Protein AF-F3Y860-F1 (afdb_monomer_lite)

Radius of gyration: 12.83 Å; chains: 1; bounding box: 31×29×31 Å

Secondary structure (DSSP, 8-state):
-EEEEE-SS-STT--TT---SS--EEEEE--TTS--TT--EEE--TTS-EEE-GGGGGGS-SS-EEEEETTTTEEEEEETTEEEEEEE-EEE---

Sequence (95 aa):
MPILDLDDSVGEFSSVGNCSLGTNFRLLLLDKNQNRQSFNAKLDSDIGEIYIKDYSKKYLDEEMLLMINPRLQSLQLSGPSGVLNSNLPIVDLRT

pLDDT: mean 90.37, std 10.92, range [51.22, 97.38]

InterPro domains:
  IPR000361 Core domain, A-type assembly protein ATAP [PF01521] (3-92)
  IPR035903 HesB-like domain superfamily [G3DSA:2.60.300.12] (1-95)
  IPR035903 HesB-like domain superfamily [SSF89360] (3-93)

Foldseek 3Di:
DKEWEFQDQDDDPHDPPPPPPDRAIAIEDEDPPDDDVQQPDWDQDPVGIYTYRPVCCVLDDNDWDWDQPPVVRATWIADPVGTSHGGHYYHYPYD

Organism: Melissococcus plutonius (strain ATCC 35311 / DSM 29964 / CIP 104052 / LMG 20360 / NCIMB 702443) (NCBI:txid940190)

Structure (mmCIF, N/CA/C/O backbone):
data_AF-F3Y860-F1
#
_entry.id   AF-F3Y860-F1
#
loop_
_atom_site.group_PDB
_atom_site.id
_atom_site.type_symbol
_atom_site.label_atom_id
_atom_site.label_alt_id
_atom_site.label_comp_id
_atom_site.label_asym_id
_atom_site.label_entity_id
_atom_site.label_seq_id
_atom_site.pdbx_PDB_ins_code
_atom_site.Cartn_x
_atom_site.Cartn_y
_atom_site.Cartn_z
_atom_site.occupancy
_atom_site.B_iso_or_equiv
_atom_site.auth_seq_id
_atom_site.auth_comp_id
_atom_site.auth_asym_id
_atom_site.auth_atom_id
_atom_site.pdbx_PDB_model_num
ATOM 1 N N . MET A 1 1 ? -12.176 -2.771 1.683 1.00 91.56 1 MET A N 1
ATOM 2 C CA . MET A 1 1 ? -11.509 -1.547 1.207 1.00 91.56 1 MET A CA 1
ATOM 3 C C . MET A 1 1 ? -10.016 -1.817 1.208 1.00 91.56 1 MET A C 1
ATOM 5 O O . MET A 1 1 ? -9.528 -2.265 2.241 1.00 91.56 1 MET A O 1
ATOM 9 N N . PRO A 1 2 ? -9.335 -1.640 0.067 1.00 94.69 2 PRO A N 1
ATOM 10 C CA . PRO A 1 2 ? -7.918 -1.952 -0.065 1.00 94.69 2 PRO A CA 1
ATOM 11 C C . PRO A 1 2 ? -7.023 -0.830 0.479 1.00 94.69 2 PRO A C 1
ATOM 13 O O . PRO A 1 2 ? -7.310 0.357 0.299 1.00 94.69 2 PRO A O 1
ATOM 16 N N . ILE A 1 3 ? -5.920 -1.220 1.114 1.00 96.31 3 ILE A N 1
ATOM 17 C CA . ILE A 1 3 ? -4.855 -0.326 1.576 1.00 96.31 3 ILE A CA 1
ATOM 18 C C . ILE A 1 3 ? -3.511 -0.895 1.134 1.00 96.31 3 ILE A C 1
ATOM 20 O O . ILE A 1 3 ? -3.229 -2.060 1.407 1.00 96.31 3 ILE A O 1
ATOM 24 N N . LEU A 1 4 ? -2.677 -0.079 0.493 1.00 96.69 4 LEU A N 1
ATOM 25 C CA . LEU A 1 4 ? -1.279 -0.413 0.237 1.00 96.69 4 LEU A CA 1
ATOM 26 C C . LEU A 1 4 ? -0.443 0.139 1.397 1.00 96.69 4 LEU A C 1
ATOM 28 O O . LEU A 1 4 ? -0.168 1.335 1.488 1.00 96.69 4 LEU A O 1
ATOM 32 N N . ASP A 1 5 ? -0.100 -0.746 2.325 1.00 95.44 5 ASP A N 1
ATOM 33 C CA . ASP A 1 5 ? 0.605 -0.411 3.555 1.00 95.44 5 ASP A CA 1
ATOM 34 C C . ASP A 1 5 ? 2.103 -0.678 3.416 1.00 95.44 5 ASP A C 1
ATOM 36 O O . ASP A 1 5 ? 2.509 -1.745 2.958 1.00 95.44 5 ASP A O 1
ATOM 40 N N . LEU A 1 6 ? 2.911 0.287 3.847 1.00 94.12 6 LEU A N 1
ATOM 41 C CA . LEU A 1 6 ? 4.342 0.113 4.063 1.00 94.12 6 LEU A CA 1
ATOM 42 C C . LEU A 1 6 ? 4.537 -0.464 5.470 1.00 94.12 6 LEU A C 1
ATOM 44 O O . LEU A 1 6 ? 4.286 0.235 6.444 1.00 94.12 6 LEU A O 1
ATOM 48 N N . ASP A 1 7 ? 4.981 -1.709 5.605 1.00 91.25 7 ASP A N 1
ATOM 49 C CA . ASP A 1 7 ? 5.125 -2.368 6.910 1.00 91.25 7 ASP A CA 1
ATOM 50 C C . ASP A 1 7 ? 6.387 -1.884 7.650 1.00 91.25 7 ASP A C 1
ATOM 52 O O . ASP A 1 7 ? 7.434 -2.529 7.628 1.00 91.25 7 ASP A O 1
ATOM 56 N 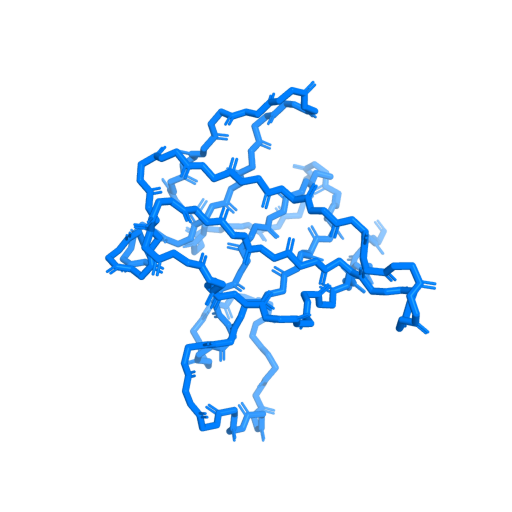N . ASP A 1 8 ? 6.295 -0.707 8.276 1.00 88.06 8 ASP A N 1
ATOM 57 C CA . ASP A 1 8 ? 7.414 0.040 8.870 1.00 88.06 8 ASP A CA 1
ATOM 58 C C . ASP A 1 8 ? 7.245 0.363 10.363 1.00 88.06 8 ASP A C 1
ATOM 60 O O . ASP A 1 8 ? 7.867 1.292 10.875 1.00 88.06 8 ASP A O 1
ATOM 64 N N . SER A 1 9 ? 6.429 -0.402 11.093 1.00 85.81 9 SER A N 1
ATOM 65 C CA . SER A 1 9 ? 6.144 -0.147 12.518 1.00 85.81 9 SER A CA 1
ATOM 66 C C . SER A 1 9 ? 5.290 1.105 12.808 1.00 85.81 9 SER A C 1
ATOM 68 O O . SER A 1 9 ? 5.137 1.469 13.975 1.00 85.81 9 SER A O 1
ATOM 70 N N . VAL A 1 10 ? 4.702 1.754 11.790 1.00 88.12 10 VAL A N 1
ATOM 71 C CA . VAL A 1 10 ? 3.879 2.970 11.944 1.00 88.12 10 VAL A CA 1
ATOM 72 C C . VAL A 1 10 ? 2.427 2.745 11.511 1.00 88.12 10 VAL A C 1
ATOM 74 O O . VAL A 1 10 ? 2.149 2.293 10.398 1.00 88.12 10 VAL A O 1
ATOM 77 N N . GLY A 1 11 ? 1.494 3.156 12.374 1.00 89.62 11 GLY A N 1
ATOM 78 C CA . GLY A 1 11 ? 0.052 3.169 12.113 1.00 89.62 11 GLY A CA 1
ATOM 79 C C . GLY A 1 11 ? -0.727 2.064 12.827 1.00 89.62 11 GLY A C 1
ATOM 80 O O . GLY A 1 11 ? -0.159 1.218 13.515 1.00 89.62 11 GLY A O 1
ATOM 81 N N . GLU A 1 12 ? -2.053 2.085 12.681 1.00 90.62 12 GLU A N 1
ATOM 82 C CA . GLU A 1 12 ? -2.981 1.288 13.500 1.00 90.62 12 GLU A CA 1
ATOM 83 C C . GLU A 1 12 ? -2.930 -0.218 13.204 1.00 90.62 12 GLU A C 1
ATOM 85 O O . GLU A 1 12 ? -3.275 -1.022 14.066 1.00 90.62 12 GLU A O 1
ATOM 90 N N . PHE A 1 13 ? -2.490 -0.600 12.002 1.00 89.69 13 PHE A N 1
ATOM 91 C CA . PHE A 1 13 ? -2.387 -1.999 11.558 1.00 89.69 13 PHE A CA 1
ATOM 92 C C . PHE A 1 13 ? -0.958 -2.514 11.513 1.00 89.69 13 PHE A C 1
ATOM 94 O O . PHE A 1 13 ? -0.690 -3.577 10.954 1.00 89.69 13 PHE A O 1
ATOM 101 N N . SER A 1 14 ? -0.029 -1.759 12.089 1.00 80.88 14 SER A N 1
ATOM 102 C CA . SER A 1 14 ? 1.354 -2.169 12.088 1.00 80.88 14 SER A CA 1
ATOM 103 C C . SER A 1 14 ? 1.571 -3.390 12.983 1.00 80.88 14 SER A C 1
ATOM 105 O O . SER A 1 14 ? 1.246 -3.384 14.171 1.00 80.88 14 SER A O 1
ATOM 107 N N . SER A 1 15 ? 2.210 -4.423 12.436 1.00 67.56 15 SER A N 1
ATOM 108 C CA . SER A 1 15 ? 2.694 -5.565 13.210 1.00 67.56 15 SER A CA 1
ATOM 109 C C . SER A 1 15 ? 3.913 -5.153 14.032 1.00 67.56 15 S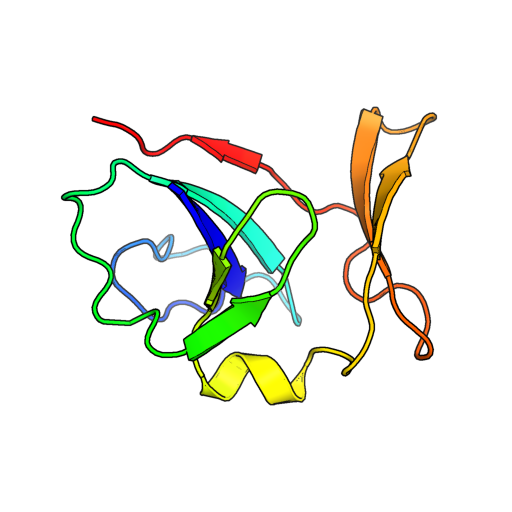ER A C 1
ATOM 111 O O . SER A 1 15 ? 5.035 -5.116 13.527 1.00 67.56 15 SER A O 1
ATOM 113 N N . VAL A 1 16 ? 3.701 -4.827 15.309 1.00 53.84 16 VAL A N 1
ATOM 114 C CA . VAL A 1 16 ? 4.789 -4.574 16.264 1.00 53.84 16 VAL A CA 1
ATOM 115 C C . VAL A 1 16 ? 5.706 -5.803 16.301 1.00 53.84 16 VAL A C 1
ATOM 117 O O . VAL A 1 16 ? 5.264 -6.898 16.641 1.00 53.84 16 VAL A O 1
ATOM 120 N N . GLY A 1 17 ? 6.980 -5.629 15.938 1.00 51.22 17 GLY A N 1
ATOM 121 C CA . GLY A 1 17 ? 7.998 -6.688 15.979 1.00 51.22 17 GLY A CA 1
ATOM 122 C C . GLY A 1 17 ? 8.377 -7.312 14.631 1.00 51.22 17 GLY A C 1
ATOM 123 O O . GLY A 1 17 ? 9.325 -8.096 14.596 1.00 51.22 17 GLY A O 1
ATOM 124 N N . ASN A 1 18 ? 7.723 -6.945 13.521 1.00 53.03 18 ASN A N 1
ATOM 125 C CA . ASN A 1 18 ? 8.192 -7.332 12.189 1.00 53.03 18 ASN A CA 1
ATOM 126 C C . ASN A 1 18 ? 9.249 -6.325 11.704 1.00 53.03 18 ASN A C 1
ATOM 128 O O . ASN A 1 18 ? 8.945 -5.374 10.988 1.00 53.03 18 ASN A O 1
ATOM 132 N N . CYS A 1 19 ? 10.506 -6.505 12.120 1.00 51.44 19 CYS A N 1
ATOM 133 C CA . CYS A 1 19 ? 11.642 -5.795 11.525 1.00 51.44 19 CYS A CA 1
ATOM 134 C C . CYS A 1 19 ? 11.891 -6.334 10.107 1.00 51.44 19 CYS A C 1
ATOM 136 O O . CYS A 1 19 ? 12.848 -7.072 9.868 1.00 51.44 19 CYS A O 1
ATOM 138 N N . SER A 1 20 ? 11.024 -5.981 9.159 1.00 54.84 20 SER A N 1
ATOM 139 C CA . SER A 1 20 ? 11.334 -6.152 7.743 1.00 54.84 20 SER A CA 1
ATOM 140 C C . SER A 1 20 ? 12.490 -5.204 7.410 1.00 54.84 20 SER A C 1
ATOM 142 O O . SER A 1 20 ? 12.334 -3.986 7.427 1.00 54.84 20 SER A O 1
ATOM 144 N N . LEU A 1 21 ? 13.684 -5.748 7.164 1.00 54.34 21 LEU A N 1
ATOM 145 C CA . LEU A 1 21 ? 14.816 -4.966 6.667 1.00 54.34 21 LEU A CA 1
ATOM 146 C C . LEU A 1 21 ? 14.509 -4.537 5.224 1.00 54.34 21 LEU A C 1
ATOM 148 O O . LEU A 1 21 ? 14.672 -5.327 4.299 1.00 54.34 21 LEU A O 1
ATOM 152 N N . GLY A 1 22 ? 14.052 -3.296 5.041 1.00 64.50 22 GLY A N 1
ATOM 153 C CA . GLY A 1 22 ? 13.813 -2.686 3.729 1.00 64.50 22 GLY A CA 1
ATOM 154 C C . GLY A 1 22 ? 12.399 -2.132 3.544 1.00 64.50 22 GLY A C 1
ATOM 155 O O . GLY A 1 22 ? 11.563 -2.188 4.440 1.00 64.50 22 GLY A O 1
ATOM 156 N N . THR A 1 23 ? 12.140 -1.579 2.359 1.00 80.19 23 THR A N 1
ATOM 157 C CA . THR A 1 23 ? 10.798 -1.157 1.944 1.00 80.19 23 THR A CA 1
ATOM 158 C C . THR A 1 23 ? 9.968 -2.404 1.648 1.00 80.19 23 THR A C 1
ATOM 160 O O . THR A 1 23 ? 10.188 -3.055 0.630 1.00 80.19 23 THR A O 1
ATOM 163 N N . ASN A 1 24 ? 9.048 -2.754 2.547 1.00 88.50 24 ASN A N 1
ATOM 164 C CA . ASN A 1 24 ? 8.175 -3.916 2.399 1.00 88.50 24 ASN A CA 1
ATOM 165 C C . ASN A 1 24 ? 6.716 -3.465 2.382 1.00 88.50 24 ASN A C 1
ATOM 167 O O . ASN A 1 24 ? 6.229 -2.890 3.355 1.00 88.50 24 ASN A O 1
ATOM 171 N N . PHE A 1 25 ? 6.030 -3.712 1.274 1.00 94.00 25 PHE A N 1
ATOM 172 C CA . PHE A 1 25 ? 4.623 -3.385 1.122 1.00 94.00 25 PHE A CA 1
ATOM 173 C C . PHE A 1 25 ? 3.734 -4.613 1.325 1.00 94.00 25 PHE A C 1
ATOM 175 O O . PHE A 1 25 ? 4.098 -5.744 0.998 1.00 94.00 25 PHE A O 1
ATOM 182 N N . ARG A 1 26 ? 2.511 -4.370 1.797 1.00 94.56 26 ARG A N 1
ATOM 183 C CA . ARG A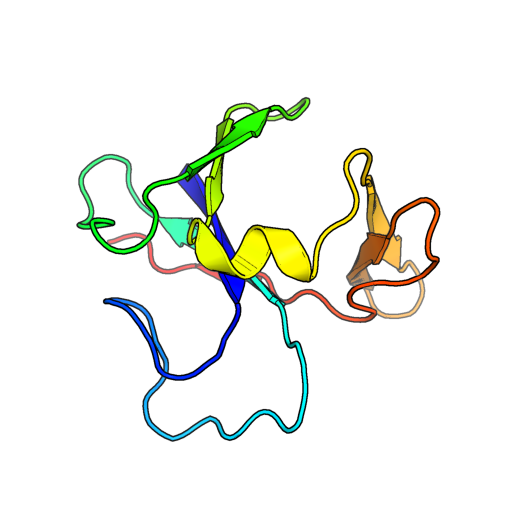 1 26 ? 1.424 -5.353 1.870 1.00 94.56 26 ARG A CA 1
ATOM 184 C C . ARG A 1 26 ? 0.098 -4.730 1.450 1.00 94.56 26 ARG A C 1
ATOM 186 O O . ARG A 1 26 ? -0.111 -3.530 1.610 1.00 94.56 26 ARG A O 1
ATOM 193 N N . LEU A 1 27 ? -0.804 -5.555 0.929 1.00 95.38 27 LEU A N 1
ATOM 194 C CA . LEU A 1 27 ? -2.166 -5.158 0.594 1.00 95.38 27 LEU A CA 1
ATOM 195 C C . LEU A 1 27 ? -3.107 -5.577 1.728 1.00 95.38 27 LEU A C 1
ATOM 197 O O . LEU A 1 27 ? -3.397 -6.762 1.892 1.00 95.38 27 LEU A O 1
ATOM 201 N N . LEU A 1 28 ? -3.588 -4.617 2.515 1.00 95.62 28 LEU A N 1
ATOM 202 C CA . LEU A 1 28 ? -4.562 -4.876 3.574 1.00 95.62 28 LEU A CA 1
ATOM 203 C C . LEU A 1 28 ? -5.985 -4.791 3.020 1.00 95.62 28 LEU A C 1
ATOM 205 O O . LEU A 1 28 ? -6.312 -3.889 2.244 1.00 95.62 28 LEU A O 1
ATOM 209 N N . LEU A 1 29 ? -6.852 -5.695 3.469 1.00 95.44 29 LEU A N 1
ATOM 210 C CA . LEU A 1 29 ? -8.290 -5.625 3.241 1.00 95.44 29 LEU A CA 1
ATOM 211 C C . LEU A 1 29 ? -8.987 -5.273 4.551 1.00 95.44 29 LEU A C 1
ATOM 213 O O . LEU A 1 29 ? -8.952 -6.050 5.500 1.00 95.44 29 LEU A O 1
ATOM 217 N N . LEU A 1 30 ? -9.629 -4.104 4.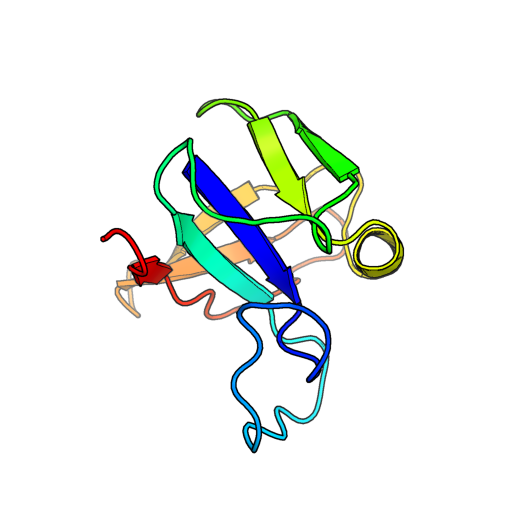571 1.00 95.00 30 LEU A N 1
ATOM 218 C CA . LEU A 1 30 ? -10.378 -3.586 5.717 1.00 95.00 30 LEU A CA 1
ATOM 219 C C . LEU A 1 30 ? -11.874 -3.457 5.417 1.00 95.00 30 LEU A C 1
ATOM 221 O O . LEU A 1 30 ? -12.275 -3.305 4.259 1.00 95.00 30 LEU A O 1
ATOM 225 N N . ASP A 1 31 ? -12.711 -3.406 6.443 1.00 95.25 31 ASP A N 1
ATOM 226 C CA . ASP A 1 31 ? -14.075 -2.902 6.318 1.00 95.25 31 ASP A CA 1
ATOM 227 C C . ASP A 1 31 ? -14.103 -1.388 6.155 1.00 95.25 31 ASP A C 1
ATOM 229 O O . ASP A 1 31 ? -13.206 -0.656 6.574 1.00 95.25 31 ASP A O 1
ATOM 233 N N . LYS A 1 32 ? -15.179 -0.888 5.540 1.00 91.25 32 LYS A N 1
ATOM 234 C CA . LYS A 1 32 ? -15.329 0.544 5.226 1.00 91.25 32 LYS A CA 1
ATOM 235 C C . LYS A 1 32 ? -15.292 1.445 6.469 1.00 91.25 32 LYS A C 1
ATOM 237 O O . LYS A 1 32 ? -14.911 2.608 6.359 1.00 91.25 32 LYS A O 1
ATOM 242 N N . ASN A 1 33 ? -15.684 0.904 7.624 1.00 92.25 33 ASN A N 1
ATOM 243 C CA . ASN A 1 33 ? -15.840 1.644 8.876 1.00 92.25 33 ASN A CA 1
ATOM 244 C C . ASN A 1 33 ? -14.663 1.457 9.849 1.00 92.25 33 ASN A C 1
ATOM 246 O O . ASN A 1 33 ? -14.677 2.054 10.923 1.00 92.25 33 ASN A O 1
ATOM 250 N N . GLN A 1 34 ? -13.657 0.644 9.505 1.00 93.75 34 GLN A N 1
ATOM 251 C CA . GLN A 1 34 ? -12.472 0.476 10.347 1.00 93.75 34 GLN A CA 1
ATOM 252 C C . GLN A 1 34 ? -11.614 1.755 10.361 1.00 93.75 34 GLN A C 1
ATOM 254 O O . GLN A 1 34 ? -11.576 2.520 9.388 1.00 93.75 34 GLN A O 1
ATOM 259 N N . ASN A 1 35 ? -10.938 2.003 11.490 1.00 92.38 35 ASN A N 1
ATOM 260 C CA . ASN A 1 35 ? -10.062 3.164 11.655 1.00 92.38 35 ASN A CA 1
ATOM 261 C C . ASN A 1 35 ? -8.871 3.078 10.690 1.00 92.38 35 ASN A C 1
ATOM 263 O O . ASN A 1 35 ? -8.214 2.050 10.626 1.00 92.38 35 ASN A O 1
ATOM 267 N N . ARG A 1 36 ? -8.580 4.162 9.968 1.00 92.69 36 ARG A N 1
ATOM 268 C CA . ARG A 1 36 ? -7.474 4.250 9.000 1.00 92.69 36 ARG A CA 1
ATOM 269 C C . ARG A 1 36 ? -6.755 5.596 9.042 1.00 92.69 36 ARG A C 1
ATOM 271 O O . ARG A 1 36 ? -6.275 6.053 8.011 1.00 92.69 36 ARG A O 1
ATOM 278 N N . GLN A 1 37 ? -6.759 6.283 10.184 1.00 95.06 37 GLN A N 1
ATOM 279 C CA . GLN A 1 37 ? -6.240 7.654 10.292 1.00 95.06 37 GLN A CA 1
ATOM 280 C C . GLN A 1 37 ? -4.812 7.806 9.749 1.00 95.06 37 GLN A C 1
ATOM 282 O O . GLN A 1 37 ? -4.507 8.832 9.143 1.00 95.06 37 GLN A O 1
ATOM 287 N N . SER A 1 38 ? -3.974 6.777 9.887 1.00 95.00 38 SER A N 1
ATOM 288 C CA . SER A 1 38 ? -2.612 6.779 9.343 1.00 95.00 38 SER A CA 1
ATOM 289 C C . SER A 1 38 ? -2.547 6.731 7.806 1.00 95.00 38 SER A C 1
ATOM 291 O O . SER A 1 38 ? -1.552 7.157 7.227 1.00 95.00 38 SER A O 1
ATOM 293 N N . PHE A 1 39 ? -3.601 6.267 7.127 1.00 96.31 39 PHE A N 1
ATOM 294 C CA . PHE A 1 39 ? -3.682 6.127 5.667 1.00 96.31 39 PHE A CA 1
ATOM 295 C C . PHE A 1 39 ? -4.407 7.323 5.044 1.00 96.31 39 PHE A C 1
ATOM 297 O O . PHE A 1 39 ? -5.570 7.260 4.636 1.00 96.31 39 PHE A O 1
ATOM 304 N N . ASN A 1 40 ? -3.706 8.450 5.042 1.00 95.38 40 ASN A N 1
ATOM 305 C CA . ASN A 1 40 ? -4.217 9.784 4.742 1.00 95.38 40 ASN A CA 1
ATOM 306 C C . ASN A 1 40 ? -4.079 10.217 3.270 1.00 95.38 40 ASN A C 1
ATOM 308 O O . ASN A 1 40 ? -4.531 11.309 2.926 1.00 95.38 40 ASN A O 1
ATOM 312 N N . ALA A 1 41 ? -3.503 9.383 2.404 1.00 97.19 41 ALA A N 1
ATOM 313 C CA . ALA A 1 41 ? -3.414 9.624 0.966 1.00 97.19 41 ALA A CA 1
ATOM 314 C C . ALA A 1 41 ? -4.103 8.509 0.166 1.00 97.19 41 ALA A C 1
ATOM 316 O O . ALA A 1 41 ? -4.390 7.426 0.684 1.00 97.19 41 ALA A O 1
ATOM 317 N N . LYS A 1 42 ? -4.391 8.796 -1.106 1.00 96.88 42 LYS A N 1
ATOM 318 C CA . LYS A 1 42 ? -5.114 7.904 -2.017 1.00 96.88 42 LYS A CA 1
ATOM 319 C C . LYS A 1 42 ? -4.363 7.735 -3.331 1.00 96.88 42 LYS A C 1
ATOM 321 O O . LYS A 1 42 ? -3.724 8.674 -3.803 1.00 96.88 42 LYS A O 1
ATOM 326 N N . LEU A 1 43 ? -4.501 6.551 -3.911 1.00 96.56 43 LEU A N 1
ATOM 327 C CA . LEU A 1 43 ? -4.115 6.213 -5.272 1.00 96.56 43 LEU A CA 1
ATOM 328 C C . LEU A 1 43 ? -5.366 5.776 -6.035 1.00 96.56 43 LEU A C 1
ATOM 330 O O . LEU A 1 43 ? -6.167 4.989 -5.517 1.00 96.56 43 LEU A O 1
ATOM 334 N N . ASP A 1 44 ? -5.510 6.268 -7.259 1.00 95.88 44 ASP A N 1
ATOM 335 C CA . ASP A 1 44 ? -6.541 5.794 -8.175 1.00 95.88 44 ASP A CA 1
ATOM 336 C C . ASP A 1 44 ? -6.127 4.439 -8.762 1.00 95.88 44 ASP A C 1
ATOM 338 O O . ASP A 1 44 ? -4.950 4.192 -9.029 1.00 95.88 44 ASP A O 1
ATOM 342 N N . SER A 1 45 ? -7.092 3.536 -8.940 1.00 95.19 45 SER A N 1
ATOM 343 C CA . SER A 1 45 ? -6.858 2.239 -9.576 1.00 95.19 45 SER A CA 1
ATOM 344 C C . SER A 1 45 ? -8.118 1.714 -10.260 1.00 95.19 45 SER A C 1
ATOM 346 O O . SER A 1 45 ? -9.235 2.126 -9.931 1.00 95.19 45 SER A O 1
ATOM 348 N N . ASP A 1 46 ? -7.950 0.730 -11.145 1.00 94.06 46 ASP A N 1
ATOM 349 C CA . ASP A 1 46 ? -9.051 0.066 -11.860 1.00 94.06 46 ASP A CA 1
ATOM 350 C C . ASP A 1 46 ? -10.049 -0.649 -10.931 1.00 94.06 46 ASP A C 1
ATOM 352 O O . ASP A 1 46 ? -11.168 -0.967 -11.334 1.00 94.06 46 ASP A O 1
ATOM 356 N N . ILE A 1 47 ? -9.663 -0.900 -9.674 1.00 89.69 47 ILE A N 1
ATOM 357 C CA . ILE A 1 47 ? -10.505 -1.544 -8.653 1.00 89.69 47 ILE A CA 1
ATOM 358 C C . ILE A 1 47 ? -11.013 -0.557 -7.589 1.00 89.69 47 ILE A C 1
ATOM 360 O O . ILE A 1 47 ? -11.546 -0.970 -6.555 1.00 89.69 47 ILE A O 1
ATOM 364 N N . GLY A 1 48 ? -10.872 0.744 -7.850 1.00 91.69 48 GLY A N 1
ATOM 365 C CA . GLY A 1 48 ? -11.262 1.833 -6.960 1.00 91.69 48 GLY A CA 1
ATOM 366 C C . GLY A 1 48 ? -10.090 2.436 -6.186 1.00 91.69 48 GLY A C 1
ATOM 367 O O . GLY A 1 48 ? -8.925 2.150 -6.446 1.00 91.69 48 GLY A O 1
ATOM 368 N N . GLU A 1 49 ? -10.406 3.302 -5.225 1.00 95.50 49 GLU A N 1
ATOM 369 C CA . GLU A 1 49 ? -9.393 3.988 -4.420 1.00 95.50 49 GLU A CA 1
ATOM 370 C C . GLU A 1 49 ? -8.606 3.004 -3.542 1.00 95.50 49 GLU A C 1
ATOM 372 O O . GLU A 1 49 ? -9.190 2.211 -2.793 1.00 95.50 49 GLU A O 1
ATOM 377 N N . ILE A 1 50 ? -7.278 3.115 -3.579 1.00 96.94 50 ILE A N 1
ATOM 378 C CA . ILE A 1 50 ? -6.361 2.438 -2.661 1.00 96.94 50 ILE A CA 1
ATOM 379 C C . ILE A 1 50 ? -5.791 3.481 -1.705 1.00 96.94 50 ILE A C 1
ATOM 381 O O . ILE A 1 50 ? -5.257 4.502 -2.133 1.00 96.94 50 ILE A O 1
ATOM 385 N N . TYR A 1 51 ? -5.896 3.232 -0.403 1.00 97.38 51 TYR A N 1
ATOM 386 C CA . TYR A 1 51 ? -5.370 4.149 0.610 1.00 97.38 51 TYR A CA 1
ATOM 387 C C . TYR A 1 51 ? -3.912 3.824 0.937 1.00 97.38 51 TYR A C 1
ATOM 389 O O . TYR A 1 51 ? -3.532 2.653 0.966 1.00 97.38 51 TYR A O 1
ATOM 397 N N . ILE A 1 52 ? -3.114 4.856 1.213 1.00 97.12 52 ILE A N 1
ATOM 398 C CA . ILE A 1 52 ? -1.702 4.743 1.598 1.00 97.12 52 ILE A CA 1
ATOM 399 C C . ILE A 1 52 ? -1.365 5.727 2.718 1.00 97.12 52 ILE A C 1
ATOM 401 O O . ILE A 1 52 ? -2.070 6.715 2.937 1.00 97.12 52 ILE A O 1
ATOM 405 N N . LYS A 1 53 ? -0.236 5.496 3.389 1.00 96.25 53 LYS A N 1
ATOM 406 C CA . LYS A 1 53 ? 0.413 6.516 4.223 1.00 96.25 53 LYS A CA 1
ATOM 407 C C . LYS A 1 53 ? 1.073 7.534 3.299 1.00 96.25 53 LYS A C 1
ATOM 409 O O . LYS A 1 53 ? 1.871 7.129 2.458 1.00 96.25 53 LYS A O 1
ATOM 414 N N . ASP A 1 54 ? 0.786 8.825 3.436 1.00 96.88 54 ASP A N 1
ATOM 415 C CA . ASP A 1 54 ? 1.266 9.856 2.496 1.00 96.88 54 ASP A CA 1
ATOM 416 C C . ASP A 1 54 ? 2.790 9.806 2.279 1.00 96.88 54 ASP A C 1
ATOM 418 O O . ASP A 1 54 ? 3.278 9.736 1.151 1.00 96.88 54 ASP A O 1
ATOM 422 N N . TYR A 1 55 ? 3.558 9.673 3.363 1.00 94.94 55 TYR A N 1
ATOM 423 C CA . TYR A 1 55 ? 5.018 9.599 3.288 1.00 94.94 55 TYR A CA 1
ATOM 424 C C . TYR A 1 55 ? 5.550 8.340 2.582 1.00 94.94 55 TYR A C 1
ATOM 426 O O . TYR A 1 55 ? 6.720 8.320 2.199 1.00 94.94 55 TYR A O 1
ATOM 434 N N . SER A 1 56 ? 4.738 7.287 2.420 1.00 95.00 56 SER A N 1
ATOM 435 C CA . SER A 1 56 ? 5.142 6.072 1.698 1.00 95.00 56 SER A CA 1
ATOM 436 C C . SER A 1 56 ? 5.231 6.299 0.188 1.00 95.00 56 SER A C 1
ATOM 438 O O . SER A 1 56 ? 5.945 5.563 -0.491 1.00 95.00 56 SER A O 1
ATOM 440 N N . LYS A 1 57 ? 4.614 7.375 -0.327 1.00 95.50 57 LYS A N 1
ATOM 441 C CA . LYS A 1 57 ? 4.641 7.748 -1.746 1.00 95.50 57 LYS A CA 1
ATOM 442 C C . LYS A 1 57 ? 6.058 7.925 -2.297 1.00 95.50 57 LYS A C 1
ATOM 444 O O . LYS A 1 57 ? 6.290 7.636 -3.459 1.00 95.50 57 LYS A O 1
ATOM 449 N N . LYS A 1 58 ? 7.031 8.315 -1.463 1.00 94.31 58 LYS A N 1
ATOM 450 C CA . LYS A 1 58 ? 8.448 8.435 -1.867 1.00 94.31 58 LYS A CA 1
ATOM 451 C C . LYS A 1 58 ? 9.104 7.109 -2.280 1.00 94.31 58 LYS A C 1
ATOM 453 O O . LYS A 1 58 ? 10.217 7.131 -2.793 1.00 94.31 58 LYS A O 1
ATOM 458 N N . TYR A 1 59 ? 8.465 5.976 -1.989 1.00 94.31 59 TYR A N 1
ATOM 459 C CA . TYR A 1 59 ? 8.920 4.637 -2.369 1.00 94.31 59 TYR A CA 1
ATOM 460 C C . TYR A 1 59 ? 8.092 4.028 -3.512 1.00 94.31 59 TYR A C 1
ATOM 462 O O . TYR A 1 59 ? 8.265 2.850 -3.822 1.00 94.31 59 TYR A O 1
ATOM 470 N N . LEU A 1 60 ? 7.163 4.796 -4.083 1.00 95.56 60 LEU A N 1
ATOM 471 C CA . LEU A 1 60 ? 6.249 4.368 -5.134 1.00 95.56 60 LEU A CA 1
ATOM 472 C C . LEU A 1 60 ? 6.541 5.146 -6.418 1.00 95.56 60 LEU A C 1
ATOM 474 O O . LEU A 1 60 ? 6.969 6.299 -6.366 1.00 95.56 60 LEU A O 1
ATOM 478 N N . ASP A 1 61 ? 6.267 4.517 -7.557 1.00 96.56 61 ASP A N 1
ATOM 479 C CA . ASP A 1 61 ? 6.256 5.203 -8.848 1.00 96.56 61 ASP A CA 1
ATOM 480 C C . ASP A 1 61 ? 4.905 5.911 -9.064 1.00 96.56 61 ASP A C 1
ATOM 482 O O . ASP A 1 61 ? 3.900 5.571 -8.434 1.00 96.56 61 ASP A O 1
ATOM 486 N N . GLU A 1 62 ? 4.863 6.896 -9.968 1.00 94.56 62 GLU A N 1
ATOM 487 C CA . GLU A 1 62 ? 3.607 7.571 -10.344 1.00 94.56 62 GLU A CA 1
ATOM 488 C C . GLU A 1 62 ? 2.637 6.625 -11.065 1.00 94.56 62 GLU A C 1
ATOM 490 O O . GLU A 1 62 ? 1.428 6.696 -10.852 1.00 94.56 62 GLU A O 1
ATOM 495 N N . GLU A 1 63 ? 3.176 5.705 -11.868 1.00 95.94 63 GLU A N 1
ATOM 496 C CA . GLU A 1 63 ? 2.430 4.667 -12.575 1.00 95.94 63 GLU A CA 1
ATOM 497 C C . GLU A 1 63 ? 2.901 3.290 -12.103 1.00 95.94 63 GLU A C 1
ATOM 499 O O . GLU A 1 63 ? 4.095 2.991 -12.106 1.00 95.94 63 GLU A O 1
ATOM 504 N N . MET A 1 64 ? 1.969 2.436 -11.684 1.00 96.44 64 MET A N 1
ATOM 505 C CA . MET A 1 64 ? 2.280 1.120 -11.127 1.00 96.44 64 MET A CA 1
ATOM 506 C C . MET A 1 64 ? 1.273 0.070 -11.579 1.00 96.44 64 MET A C 1
ATOM 508 O O . MET A 1 64 ? 0.133 0.374 -11.920 1.00 96.44 64 MET A O 1
ATOM 512 N N . LEU A 1 65 ? 1.691 -1.191 -11.515 1.00 96.88 65 LEU A N 1
ATOM 513 C CA . LEU A 1 65 ? 0.881 -2.360 -11.816 1.00 96.88 65 LEU A CA 1
ATOM 514 C C . LEU A 1 65 ? 0.980 -3.384 -10.684 1.00 96.88 65 LEU A C 1
ATOM 516 O O . LEU A 1 65 ? 2.059 -3.643 -10.141 1.00 96.88 65 LEU A O 1
ATOM 520 N N . LEU A 1 66 ? -0.157 -4.014 -10.385 1.00 95.50 66 LEU A N 1
ATOM 521 C CA . LEU A 1 66 ? -0.222 -5.240 -9.597 1.00 95.50 66 LEU A CA 1
ATOM 522 C C . LEU A 1 66 ? -0.333 -6.429 -10.545 1.00 95.50 66 LEU A C 1
ATOM 524 O O . LEU A 1 66 ? -1.298 -6.555 -11.295 1.00 95.50 66 LEU A O 1
ATOM 528 N N . MET A 1 67 ? 0.660 -7.311 -10.504 1.00 94.25 67 MET A N 1
ATOM 529 C CA . MET A 1 67 ? 0.727 -8.494 -11.358 1.00 94.25 67 MET A CA 1
ATOM 530 C C . MET A 1 67 ? 0.747 -9.764 -10.517 1.00 94.25 67 MET A C 1
ATOM 532 O O . MET A 1 67 ? 1.377 -9.808 -9.464 1.00 94.25 67 MET A O 1
ATOM 536 N N . ILE A 1 68 ? 0.105 -10.826 -10.999 1.00 94.38 68 ILE A N 1
ATOM 537 C CA . ILE A 1 68 ? 0.242 -12.154 -10.397 1.00 94.38 68 ILE A CA 1
ATOM 538 C C . ILE A 1 68 ? 1.541 -12.775 -10.908 1.00 94.38 68 ILE A C 1
ATOM 540 O O . ILE A 1 68 ? 1.726 -12.932 -12.115 1.00 94.38 68 ILE A O 1
ATOM 544 N N . ASN A 1 69 ? 2.424 -13.175 -9.997 1.00 90.94 69 ASN A N 1
ATOM 545 C CA . ASN A 1 69 ? 3.542 -14.049 -10.307 1.00 90.94 69 ASN A CA 1
ATOM 546 C C . ASN A 1 69 ? 3.014 -15.491 -10.430 1.00 90.94 69 ASN A C 1
ATOM 548 O O . ASN A 1 69 ? 2.691 -16.107 -9.412 1.00 90.94 69 ASN A O 1
ATOM 552 N N . PRO A 1 70 ? 2.937 -16.078 -11.640 1.00 90.06 70 PRO A N 1
ATOM 553 C CA . PRO A 1 70 ? 2.300 -17.381 -11.832 1.00 90.06 70 PRO A CA 1
ATOM 554 C C . PRO A 1 70 ? 3.090 -18.532 -11.198 1.00 90.06 70 PRO A C 1
ATOM 556 O O . PRO A 1 70 ? 2.526 -19.594 -10.953 1.00 90.06 70 PRO A O 1
ATOM 559 N N . ARG A 1 71 ? 4.391 -18.340 -10.933 1.00 90.38 71 ARG A N 1
ATOM 560 C CA . ARG A 1 71 ? 5.242 -19.362 -10.309 1.00 90.38 71 ARG A CA 1
ATOM 561 C C . ARG A 1 71 ? 5.081 -19.392 -8.796 1.00 90.38 71 ARG A C 1
ATOM 563 O O . ARG A 1 71 ? 5.064 -20.470 -8.218 1.00 90.38 71 ARG A O 1
ATOM 570 N N . LEU A 1 72 ? 5.001 -18.217 -8.174 1.00 88.88 72 LEU A N 1
ATOM 571 C CA . LEU A 1 72 ? 4.904 -18.076 -6.718 1.00 88.88 72 LEU A CA 1
ATOM 572 C C . LEU A 1 72 ? 3.461 -17.950 -6.222 1.00 88.88 72 LEU A C 1
ATOM 574 O O . LEU A 1 72 ? 3.237 -17.990 -5.019 1.00 88.88 72 LEU A O 1
ATOM 578 N N . GLN A 1 73 ? 2.501 -17.787 -7.138 1.00 90.69 73 GLN A N 1
ATOM 579 C CA . GLN A 1 73 ? 1.098 -17.498 -6.828 1.00 90.69 73 GLN A CA 1
ATOM 580 C C . GLN A 1 73 ? 0.939 -16.301 -5.877 1.00 90.69 73 GLN A C 1
ATOM 582 O O . GLN A 1 73 ? 0.037 -16.259 -5.044 1.00 90.69 73 GLN A O 1
ATOM 587 N N . SER A 1 74 ? 1.825 -15.316 -6.017 1.00 91.81 74 SER A N 1
ATOM 588 C CA . SER A 1 74 ? 1.849 -14.093 -5.221 1.00 91.81 74 SER A CA 1
ATOM 589 C C . SER A 1 74 ? 1.560 -12.870 -6.082 1.00 91.81 74 SER A C 1
ATOM 591 O O . SER A 1 74 ? 1.722 -12.902 -7.304 1.00 91.81 74 SER A O 1
ATOM 593 N N . LEU A 1 75 ? 1.147 -11.774 -5.447 1.00 95.31 75 LEU A N 1
ATOM 594 C CA . LEU A 1 75 ? 1.123 -10.474 -6.106 1.00 95.31 75 LEU A CA 1
ATOM 595 C C . LEU A 1 75 ? 2.528 -9.870 -6.126 1.00 95.31 75 LEU A C 1
ATOM 597 O O . LEU A 1 75 ? 3.311 -10.042 -5.196 1.00 95.31 75 LEU A O 1
ATOM 601 N N . GLN A 1 76 ? 2.822 -9.128 -7.181 1.00 95.25 76 GLN A N 1
ATOM 602 C CA . GLN A 1 76 ? 4.014 -8.312 -7.337 1.00 95.25 76 GLN A CA 1
ATOM 603 C C . GLN A 1 76 ? 3.581 -6.879 -7.648 1.00 95.25 76 GLN A C 1
ATOM 605 O O . GLN A 1 76 ? 2.717 -6.669 -8.499 1.00 95.25 76 GLN A O 1
ATOM 610 N N . LEU A 1 77 ? 4.212 -5.909 -6.987 1.00 95.94 77 LEU A N 1
ATOM 611 C CA . LEU A 1 77 ? 4.093 -4.489 -7.305 1.00 95.94 77 LEU A CA 1
ATOM 612 C C . LEU A 1 77 ? 5.264 -4.076 -8.202 1.00 95.94 77 LEU A C 1
ATOM 614 O O . LEU A 1 77 ? 6.427 -4.363 -7.897 1.00 95.94 77 LEU A O 1
ATOM 618 N N . SER A 1 78 ? 4.978 -3.433 -9.327 1.00 95.56 78 SER A N 1
ATOM 619 C CA . SER A 1 78 ? 5.992 -2.974 -10.285 1.00 95.56 78 SER A CA 1
ATOM 620 C C . SER A 1 78 ? 5.612 -1.630 -10.890 1.00 95.56 78 SER A C 1
ATOM 622 O O . SER A 1 78 ? 4.430 -1.314 -10.975 1.00 95.56 78 SER A O 1
ATOM 624 N N . GLY A 1 79 ? 6.605 -0.868 -11.331 1.00 95.75 79 GLY A N 1
ATOM 625 C CA . GLY A 1 79 ? 6.437 0.392 -12.052 1.00 95.75 79 GLY A CA 1
ATOM 626 C C . GLY A 1 79 ? 7.612 0.635 -13.009 1.00 95.75 79 GLY A C 1
ATOM 627 O O . GLY A 1 79 ? 8.430 -0.271 -13.213 1.00 95.75 79 GLY A O 1
ATOM 628 N N . PRO A 1 80 ? 7.714 1.824 -13.627 1.00 97.00 80 PRO A N 1
ATOM 629 C CA . PRO A 1 80 ? 8.827 2.206 -14.497 1.00 97.00 80 PRO A CA 1
ATOM 630 C C . PRO A 1 80 ? 10.219 2.029 -13.873 1.00 97.00 80 PRO A C 1
ATOM 632 O O . PRO A 1 80 ? 11.175 1.750 -14.597 1.00 97.00 80 PRO A O 1
ATOM 635 N N . SER A 1 81 ? 10.340 2.129 -12.545 1.00 93.88 81 SER A N 1
ATOM 636 C CA . SER A 1 81 ? 11.595 1.908 -11.812 1.00 93.88 81 SER A CA 1
ATOM 637 C C . SER A 1 81 ? 11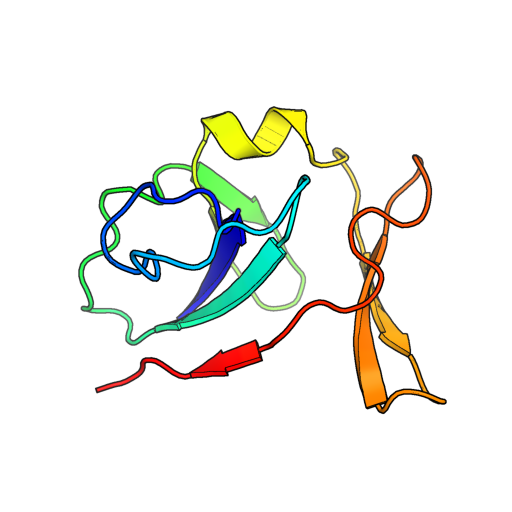.947 0.421 -11.638 1.00 93.88 81 SER A C 1
ATOM 639 O O . SER A 1 81 ? 13.006 0.085 -11.106 1.00 93.88 81 SER A O 1
ATOM 641 N N . GLY A 1 82 ? 11.078 -0.488 -12.093 1.00 93.69 82 GLY A N 1
ATOM 642 C CA . GLY A 1 82 ? 11.236 -1.935 -12.006 1.00 93.69 82 GLY A CA 1
ATOM 643 C C . GLY A 1 82 ? 10.326 -2.574 -10.957 1.00 93.69 82 GLY A C 1
ATOM 644 O O . GLY A 1 82 ? 9.188 -2.157 -10.736 1.00 93.69 82 GLY A O 1
ATOM 645 N N . VAL A 1 83 ? 10.808 -3.649 -10.328 1.00 93.25 83 VAL A N 1
ATOM 646 C CA . VAL A 1 83 ? 10.054 -4.355 -9.282 1.00 93.25 83 VAL A CA 1
ATOM 647 C C . VAL A 1 83 ? 10.181 -3.591 -7.967 1.00 93.25 83 VAL A C 1
ATOM 649 O O . VAL A 1 83 ? 11.251 -3.584 -7.364 1.00 93.25 83 VAL A O 1
ATOM 652 N N . LEU A 1 84 ? 9.079 -2.990 -7.513 1.00 93.50 84 LEU A N 1
ATOM 653 C CA . LEU A 1 84 ? 9.008 -2.266 -6.240 1.00 93.50 84 LEU A CA 1
ATOM 654 C C . LEU A 1 84 ? 8.842 -3.228 -5.058 1.00 93.50 84 LEU A C 1
ATOM 656 O O . LEU A 1 84 ? 9.448 -3.038 -4.010 1.00 93.50 84 LEU A O 1
ATOM 660 N N . ASN A 1 85 ? 8.037 -4.283 -5.232 1.00 93.00 85 ASN A N 1
ATOM 661 C CA . ASN A 1 85 ? 7.843 -5.318 -4.219 1.00 93.00 85 ASN A CA 1
ATOM 662 C C . ASN A 1 85 ? 7.557 -6.673 -4.888 1.00 93.00 85 ASN A C 1
ATOM 664 O O . ASN A 1 85 ? 6.488 -6.869 -5.467 1.00 93.00 85 ASN A O 1
ATOM 668 N N . SER A 1 86 ? 8.498 -7.619 -4.807 1.00 92.06 86 SER A N 1
ATOM 669 C CA . SER A 1 86 ? 8.439 -8.908 -5.527 1.00 92.06 86 SER A CA 1
ATOM 670 C C . SER A 1 86 ? 7.404 -9.896 -4.982 1.00 92.06 86 SER A C 1
ATOM 672 O O . SER A 1 86 ? 6.934 -10.769 -5.711 1.00 92.06 86 SER A O 1
ATOM 674 N N . ASN A 1 87 ? 7.049 -9.767 -3.704 1.00 91.94 87 ASN A N 1
ATOM 675 C CA . ASN A 1 87 ? 6.047 -10.588 -3.040 1.00 91.94 87 ASN A CA 1
ATOM 676 C C . ASN A 1 87 ? 5.193 -9.700 -2.139 1.00 91.94 87 ASN A C 1
ATOM 678 O O . ASN A 1 87 ? 5.587 -9.427 -1.011 1.00 91.94 87 ASN A O 1
ATOM 682 N N . LEU A 1 88 ? 4.078 -9.207 -2.670 1.00 94.00 88 LEU A N 1
ATOM 683 C CA . LEU A 1 88 ? 3.119 -8.341 -1.996 1.00 94.00 88 LEU A CA 1
ATOM 684 C C . LEU A 1 88 ? 2.059 -9.212 -1.295 1.00 94.00 88 LEU A C 1
A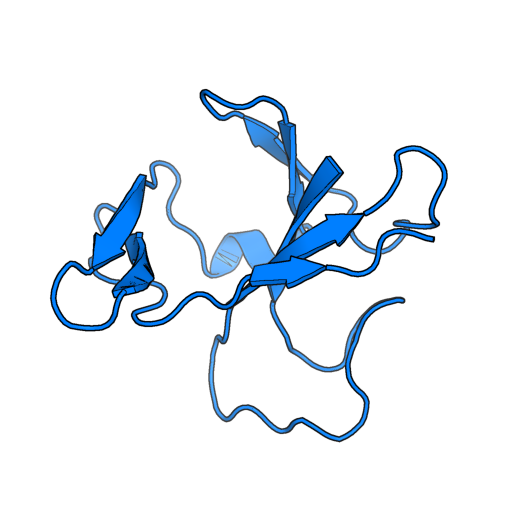TOM 686 O O . LEU A 1 88 ? 1.162 -9.733 -1.967 1.00 94.00 88 LEU A O 1
ATOM 690 N N . PRO A 1 89 ? 2.133 -9.406 0.034 1.00 92.69 89 PRO A N 1
ATOM 691 C CA . PRO A 1 89 ? 1.171 -10.237 0.743 1.00 92.69 89 PRO A CA 1
ATOM 692 C C . PRO A 1 89 ? -0.195 -9.555 0.778 1.00 92.69 89 PRO A C 1
ATOM 694 O O . PRO A 1 89 ? -0.279 -8.334 0.925 1.00 92.69 89 PRO A O 1
ATOM 697 N N . ILE A 1 90 ? -1.260 -10.350 0.705 1.00 93.50 90 ILE A N 1
ATOM 698 C CA . ILE A 1 90 ? -2.618 -9.888 1.000 1.00 93.50 90 ILE A CA 1
ATOM 699 C C . ILE A 1 90 ? -2.929 -10.272 2.443 1.00 93.50 90 ILE A C 1
ATOM 701 O O . ILE A 1 90 ? -2.827 -11.445 2.802 1.00 93.50 90 ILE A O 1
ATOM 705 N N . VAL A 1 91 ? -3.312 -9.297 3.262 1.00 93.94 91 VAL A N 1
ATOM 706 C CA . VAL A 1 91 ? -3.688 -9.514 4.662 1.00 93.94 91 VAL A CA 1
ATOM 707 C C . VAL A 1 91 ? -5.141 -9.103 4.843 1.00 93.94 91 VAL A C 1
ATOM 709 O O . VAL A 1 91 ? -5.505 -7.947 4.631 1.00 93.94 91 VAL A O 1
ATOM 712 N N . ASP A 1 92 ? -5.980 -10.060 5.221 1.00 95.06 92 ASP A N 1
ATOM 713 C CA . ASP A 1 92 ? -7.385 -9.807 5.517 1.00 95.06 92 ASP A CA 1
ATOM 714 C C . ASP A 1 92 ? -7.555 -9.451 6.995 1.00 95.06 92 ASP A C 1
ATOM 716 O O . ASP A 1 92 ? -7.269 -10.271 7.865 1.00 95.06 92 ASP A O 1
ATOM 720 N N . LEU A 1 93 ? -7.986 -8.219 7.268 1.00 94.69 93 LEU A N 1
ATOM 721 C CA . LEU A 1 93 ? -8.223 -7.701 8.617 1.00 94.69 93 LEU A CA 1
ATOM 722 C C . LEU A 1 93 ? -9.676 -7.241 8.799 1.00 94.69 93 LEU A C 1
ATOM 724 O O . LEU A 1 93 ? -9.968 -6.497 9.735 1.00 94.69 93 LEU A O 1
ATOM 728 N N . ARG A 1 94 ? -10.587 -7.648 7.907 1.00 94.38 94 ARG A N 1
ATOM 729 C CA . ARG A 1 94 ? -12.026 -7.372 8.035 1.00 94.38 94 ARG A CA 1
ATOM 730 C C . ARG A 1 94 ? -12.587 -8.012 9.312 1.00 94.38 94 ARG A C 1
ATOM 732 O O . ARG A 1 94 ? -12.156 -9.098 9.700 1.00 94.38 94 ARG A O 1
ATOM 739 N N . THR A 1 95 ? -13.535 -7.333 9.954 1.00 85.19 95 THR A N 1
ATOM 740 C CA . THR A 1 95 ? -14.158 -7.682 11.243 1.00 85.19 95 THR A CA 1
ATOM 741 C C . THR A 1 95 ? -15.668 -7.527 11.202 1.00 85.19 95 THR A C 1
ATOM 743 O O . THR A 1 95 ? -16.127 -6.419 10.846 1.00 85.19 95 THR A O 1
#